Protein AF-A0A9X6QZL7-F1 (afdb_monomer_lite)

Sequence (100 aa):
MYSIPKQPVKCFLNADLNGNLQLDSKEPQVDESDFDHLYMFSVQGIFYPVNKPNVSAYFYDENHKEYLVINKEFFSDCIWKPLDEEFFKVKQAWDSITPR

Secondary structure (DSSP, 8-state):
-----SS-EEEEEEEETTSBEEEESS-----TT-TT--EEEEEEEEEEEEEETTEEEEEEETTTTEEEEEETTSB-----EE--HHHHHHHHHHHHHS--

Structure (mmCIF, N/CA/C/O backbone):
data_AF-A0A9X6QZL7-F1
#
_entry.id   AF-A0A9X6QZL7-F1
#
loop_
_atom_site.group_PDB
_atom_site.id
_atom_site.type_symbol
_atom_site.label_atom_id
_atom_site.label_alt_id
_atom_site.label_comp_id
_atom_site.label_asym_id
_atom_site.label_entity_id
_atom_site.label_seq_id
_atom_site.pdbx_PDB_ins_code
_atom_site.Cartn_x
_atom_site.Cartn_y
_atom_site.Cartn_z
_atom_site.occupancy
_atom_site.B_iso_or_equiv
_atom_site.auth_seq_id
_atom_site.auth_comp_id
_atom_site.auth_asym_id
_atom_site.auth_atom_id
_atom_site.pdbx_PDB_model_num
ATOM 1 N N . MET A 1 1 ? 15.628 4.226 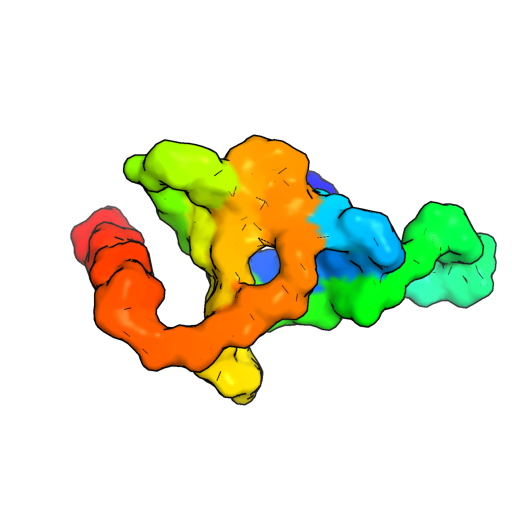2.347 1.00 60.72 1 MET A N 1
ATOM 2 C CA . MET A 1 1 ? 14.916 3.011 2.770 1.00 60.72 1 MET A CA 1
ATOM 3 C C . MET A 1 1 ? 14.243 3.213 4.121 1.00 60.72 1 MET A C 1
ATOM 5 O O . MET A 1 1 ? 14.909 3.563 5.093 1.00 60.72 1 MET A O 1
ATOM 9 N N . TYR A 1 2 ? 12.923 3.041 4.178 1.00 58.88 2 TYR A N 1
ATOM 10 C CA . TYR A 1 2 ? 12.171 2.985 5.434 1.00 58.88 2 TYR A CA 1
ATOM 11 C C . TYR A 1 2 ? 12.189 1.569 6.021 1.00 58.88 2 TYR A C 1
ATOM 13 O O . TYR A 1 2 ? 12.089 0.587 5.290 1.00 58.88 2 TYR A O 1
ATOM 21 N N . SER A 1 3 ? 12.228 1.457 7.350 1.00 77.31 3 SER A N 1
ATOM 22 C CA . SER A 1 3 ? 11.656 0.289 8.026 1.00 77.31 3 SER A CA 1
ATOM 23 C C . SER A 1 3 ? 10.133 0.308 7.855 1.00 77.31 3 SER A C 1
ATOM 25 O O . SER A 1 3 ? 9.556 1.391 7.748 1.00 77.31 3 SER A O 1
ATOM 27 N N . ILE A 1 4 ? 9.476 -0.862 7.819 1.00 82.06 4 ILE A N 1
ATOM 28 C CA . ILE A 1 4 ? 8.022 -0.947 7.583 1.00 82.06 4 ILE A CA 1
ATOM 29 C C . ILE A 1 4 ? 7.283 -0.016 8.568 1.00 82.06 4 ILE A C 1
ATOM 31 O O . ILE A 1 4 ? 7.347 -0.243 9.785 1.00 82.06 4 ILE A O 1
ATOM 35 N N . PRO A 1 5 ? 6.608 1.040 8.073 1.00 84.00 5 PRO A N 1
ATOM 36 C CA . PRO A 1 5 ? 5.968 2.033 8.924 1.00 84.00 5 PRO A CA 1
ATOM 37 C C . PRO A 1 5 ? 4.866 1.418 9.788 1.00 84.00 5 PRO A C 1
ATOM 39 O O . PRO A 1 5 ? 4.098 0.573 9.334 1.00 84.00 5 PRO A O 1
ATOM 42 N N . LYS A 1 6 ? 4.747 1.885 11.035 1.00 88.25 6 LYS A N 1
ATOM 43 C CA . LYS A 1 6 ? 3.643 1.510 11.942 1.00 88.25 6 LYS A CA 1
ATOM 44 C C . LYS A 1 6 ? 2.461 2.480 11.897 1.00 88.25 6 LYS A C 1
ATOM 46 O O . LYS A 1 6 ? 1.458 2.228 12.549 1.00 88.25 6 LYS A O 1
ATOM 51 N N . GLN A 1 7 ? 2.597 3.573 11.153 1.00 90.44 7 GLN A N 1
ATOM 52 C CA . GLN A 1 7 ? 1.585 4.607 10.955 1.00 90.44 7 GLN A CA 1
ATOM 53 C C . GLN A 1 7 ? 1.539 5.007 9.475 1.00 90.44 7 GLN A C 1
ATOM 55 O O . GLN A 1 7 ? 2.517 4.745 8.764 1.00 90.44 7 GLN A O 1
ATOM 60 N N . PRO A 1 8 ? 0.453 5.651 9.015 1.00 92.12 8 PRO A N 1
ATOM 61 C CA . PRO A 1 8 ? 0.357 6.141 7.656 1.00 92.12 8 PRO A CA 1
ATOM 62 C C . PRO A 1 8 ? 1.500 7.090 7.319 1.00 92.12 8 PRO A C 1
ATOM 64 O O . PRO A 1 8 ? 1.807 7.999 8.092 1.00 92.12 8 PRO A O 1
ATOM 67 N N . VAL A 1 9 ? 2.133 6.889 6.167 1.00 92.81 9 VAL A N 1
ATOM 68 C CA . VAL A 1 9 ? 3.216 7.761 5.704 1.00 92.81 9 VAL A CA 1
ATOM 69 C C . VAL A 1 9 ? 3.115 7.976 4.203 1.00 92.81 9 VAL A C 1
ATOM 71 O O . VAL A 1 9 ? 2.814 7.045 3.457 1.00 92.81 9 VAL A O 1
ATOM 74 N N . LYS A 1 10 ? 3.365 9.213 3.765 1.00 94.00 10 LYS A N 1
ATOM 75 C CA . LYS A 1 10 ? 3.552 9.523 2.348 1.00 94.00 10 LYS A CA 1
ATOM 76 C C . LYS A 1 10 ? 4.971 9.131 1.945 1.00 94.00 10 LYS A C 1
ATOM 78 O O . LYS A 1 10 ? 5.931 9.586 2.565 1.00 94.00 10 LYS A O 1
ATOM 83 N N . CYS A 1 11 ? 5.099 8.273 0.948 1.00 93.44 11 CYS A N 1
ATOM 84 C CA . CYS A 1 11 ? 6.371 7.691 0.530 1.00 93.44 11 CYS A CA 1
ATOM 85 C C . CYS A 1 11 ? 6.320 7.263 -0.942 1.00 93.44 11 CYS A C 1
ATOM 87 O O . CYS A 1 11 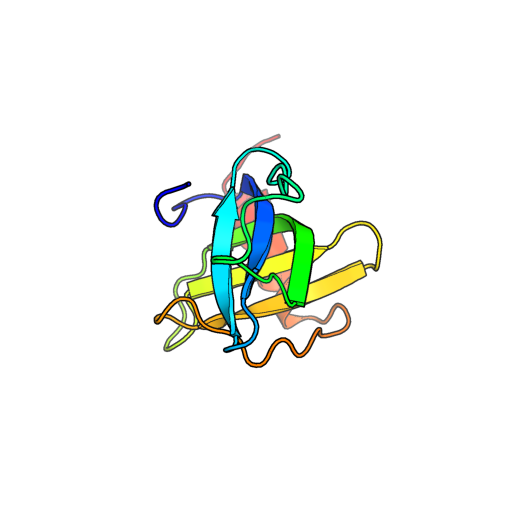? 5.286 7.376 -1.601 1.00 93.44 11 CYS A O 1
ATOM 89 N N . PHE A 1 12 ? 7.454 6.792 -1.447 1.00 92.88 12 PHE A N 1
ATOM 90 C CA . PHE A 1 12 ? 7.569 6.125 -2.735 1.00 92.88 12 PHE A CA 1
ATOM 91 C C . PHE A 1 12 ? 7.568 4.618 -2.511 1.00 92.88 12 PHE A C 1
ATOM 93 O O . PHE A 1 12 ? 8.334 4.123 -1.682 1.00 92.88 12 PHE A O 1
ATOM 100 N N . LEU A 1 13 ? 6.697 3.915 -3.229 1.00 92.69 13 LEU A N 1
ATOM 101 C CA . LEU A 1 13 ? 6.705 2.467 -3.339 1.00 92.69 13 LEU A CA 1
ATOM 102 C C . LEU A 1 13 ? 7.409 2.089 -4.635 1.00 92.69 13 LEU A C 1
ATOM 104 O O . LEU A 1 13 ? 6.946 2.426 -5.724 1.00 92.69 13 LEU A O 1
ATOM 108 N N . ASN A 1 14 ? 8.513 1.373 -4.489 1.00 90.50 14 ASN A N 1
ATOM 109 C CA . ASN A 1 14 ? 9.322 0.879 -5.586 1.00 90.50 14 ASN A CA 1
ATOM 110 C C . ASN A 1 14 ? 9.113 -0.627 -5.689 1.00 90.50 14 ASN A C 1
ATOM 112 O O . ASN A 1 14 ? 9.199 -1.316 -4.674 1.00 90.50 14 ASN A O 1
ATOM 116 N N . ALA A 1 15 ? 8.834 -1.127 -6.887 1.00 89.62 15 ALA A N 1
ATOM 117 C CA . ALA A 1 15 ? 8.763 -2.558 -7.154 1.00 89.62 15 ALA A CA 1
ATOM 118 C C . ALA A 1 15 ? 9.902 -2.952 -8.086 1.00 89.62 15 ALA A C 1
ATOM 120 O O . ALA A 1 15 ? 10.090 -2.309 -9.120 1.00 89.62 15 ALA A O 1
ATOM 121 N N . ASP A 1 16 ? 10.653 -3.993 -7.738 1.00 86.06 16 ASP A N 1
ATOM 122 C CA . ASP A 1 16 ? 11.611 -4.600 -8.662 1.00 86.06 16 ASP A CA 1
ATOM 123 C C . ASP A 1 16 ? 10.892 -5.468 -9.717 1.00 86.06 16 ASP A C 1
ATOM 125 O O . ASP A 1 16 ? 9.680 -5.697 -9.651 1.00 86.06 16 ASP A O 1
ATOM 129 N N . LEU A 1 17 ? 11.638 -5.970 -10.704 1.00 82.12 17 LEU A N 1
ATOM 130 C CA . LEU A 1 17 ? 11.101 -6.863 -11.744 1.00 82.12 17 LEU A CA 1
ATOM 131 C C . LEU A 1 17 ? 10.549 -8.198 -11.210 1.00 82.12 17 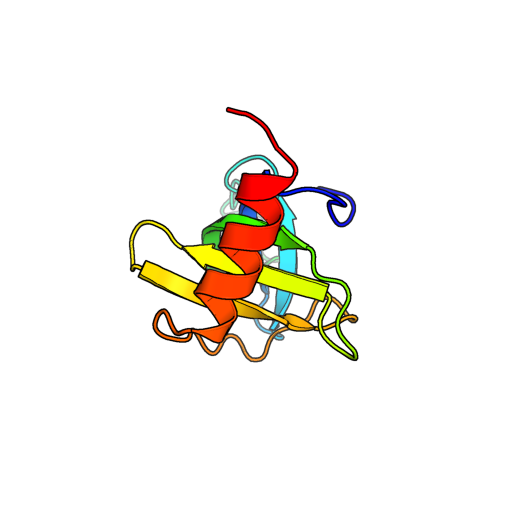LEU A C 1
ATOM 133 O O . LEU A 1 17 ? 9.850 -8.899 -11.939 1.00 82.12 17 LEU A O 1
ATOM 137 N N . ASN A 1 18 ? 10.862 -8.562 -9.966 1.00 83.00 18 ASN A N 1
ATOM 138 C CA . ASN A 1 18 ? 10.399 -9.792 -9.334 1.00 83.00 18 ASN A CA 1
ATOM 139 C C . ASN A 1 18 ? 9.158 -9.570 -8.457 1.00 83.00 18 ASN A C 1
ATOM 141 O O . ASN A 1 18 ? 8.620 -10.552 -7.958 1.00 83.00 18 ASN A O 1
ATOM 145 N N . GLY A 1 19 ? 8.695 -8.329 -8.268 1.00 81.25 19 GLY A N 1
ATOM 146 C CA . GLY A 1 19 ? 7.568 -7.986 -7.392 1.00 81.25 19 GLY A CA 1
ATOM 147 C C . GLY A 1 19 ? 7.947 -7.760 -5.923 1.00 81.25 19 GLY A C 1
ATOM 148 O O . GLY A 1 19 ? 7.058 -7.587 -5.082 1.00 81.25 19 GLY A O 1
ATOM 149 N N . ASN A 1 20 ? 9.244 -7.732 -5.592 1.00 89.00 20 ASN A N 1
ATOM 150 C CA . ASN A 1 20 ? 9.691 -7.296 -4.271 1.00 89.00 20 ASN A CA 1
ATOM 151 C C . ASN A 1 20 ? 9.513 -5.790 -4.152 1.00 89.00 20 ASN A C 1
ATOM 153 O O . ASN A 1 20 ? 9.815 -5.031 -5.077 1.00 89.00 20 ASN A O 1
ATOM 157 N N . LEU A 1 21 ? 9.044 -5.361 -2.986 1.00 90.44 21 LEU A N 1
ATOM 158 C CA . LEU A 1 21 ? 8.731 -3.968 -2.743 1.00 90.44 21 LEU A CA 1
ATOM 159 C C . LEU A 1 21 ? 9.788 -3.304 -1.865 1.00 90.44 21 LEU A C 1
ATOM 161 O O . LEU A 1 21 ? 10.399 -3.916 -0.992 1.00 90.44 21 LEU A O 1
ATOM 165 N N . GLN A 1 22 ? 9.949 -2.002 -2.048 1.00 90.69 22 GLN A N 1
ATOM 166 C CA . GLN A 1 22 ? 10.747 -1.144 -1.188 1.00 90.69 22 GLN A CA 1
ATOM 167 C C . GLN A 1 22 ? 10.022 0.181 -0.961 1.00 90.69 22 GLN A C 1
ATOM 169 O O . GLN A 1 22 ? 9.368 0.710 -1.856 1.00 90.69 22 GLN A O 1
ATOM 174 N N . LEU A 1 23 ? 10.151 0.723 0.252 1.00 91.12 23 LEU A N 1
ATOM 175 C CA . LEU A 1 23 ? 9.661 2.057 0.581 1.00 91.12 23 LEU A CA 1
ATOM 176 C C . LEU A 1 23 ? 10.807 3.042 0.736 1.00 91.12 23 LEU A C 1
ATOM 178 O O . LEU A 1 23 ? 11.731 2.822 1.530 1.00 91.12 23 LEU A O 1
ATOM 182 N N . ASP A 1 24 ? 10.663 4.190 0.088 1.00 89.31 24 ASP A N 1
ATOM 183 C CA . ASP A 1 24 ? 11.602 5.297 0.190 1.00 89.31 24 ASP A CA 1
ATOM 184 C C . ASP A 1 24 ? 10.920 6.628 0.508 1.00 89.31 24 ASP A C 1
ATOM 186 O O . ASP A 1 24 ? 9.756 6.875 0.198 1.00 89.31 24 ASP A O 1
ATOM 190 N N . SER A 1 25 ? 11.656 7.501 1.196 1.00 86.25 25 SER A N 1
ATOM 191 C CA . SER A 1 25 ? 11.203 8.844 1.591 1.00 86.25 25 SER A CA 1
ATOM 192 C C . SER A 1 25 ? 11.288 9.864 0.467 1.00 86.25 25 SER A C 1
ATOM 194 O O . SER A 1 25 ? 10.746 10.962 0.579 1.00 86.25 25 SER A O 1
ATOM 196 N N . LYS A 1 26 ? 11.993 9.511 -0.602 1.00 84.06 26 LYS A N 1
ATOM 197 C CA . LYS A 1 26 ? 12.233 10.325 -1.783 1.00 84.06 26 LYS A CA 1
ATOM 198 C C . LYS A 1 26 ? 12.180 9.412 -2.993 1.00 84.06 26 LYS A C 1
ATOM 200 O O . LYS A 1 26 ? 12.417 8.212 -2.861 1.00 84.06 26 LYS A O 1
ATOM 205 N N . GLU A 1 27 ? 11.885 10.002 -4.139 1.00 80.31 27 GLU A N 1
ATOM 206 C CA . GLU A 1 27 ? 11.952 9.300 -5.410 1.00 80.31 27 GLU A CA 1
ATOM 207 C C . GLU A 1 27 ? 13.368 8.736 -5.580 1.00 80.31 27 GLU A C 1
ATOM 209 O O . GLU A 1 27 ? 14.338 9.493 -5.406 1.00 80.31 27 GLU A O 1
ATOM 214 N N . PRO A 1 28 ? 13.518 7.424 -5.829 1.00 72.25 28 PRO A N 1
ATOM 215 C CA . PRO A 1 28 ? 14.829 6.853 -6.074 1.00 72.25 28 PRO A CA 1
ATOM 216 C C . PRO A 1 28 ? 15.437 7.534 -7.301 1.00 72.25 28 PRO A C 1
ATOM 218 O O . PRO A 1 28 ? 14.819 7.625 -8.358 1.00 72.25 28 PRO A O 1
ATOM 221 N N . GLN A 1 29 ? 16.658 8.041 -7.145 1.00 65.56 29 GLN A N 1
ATOM 222 C CA . GLN A 1 29 ? 17.452 8.481 -8.283 1.00 65.56 29 GLN A CA 1
ATOM 223 C C . GLN A 1 29 ? 17.969 7.207 -8.953 1.00 65.56 29 GLN A C 1
ATOM 225 O O . GLN A 1 29 ? 18.879 6.571 -8.427 1.00 65.56 29 GLN A O 1
ATOM 230 N N . VAL A 1 30 ? 17.346 6.795 -10.055 1.00 61.16 30 VAL A N 1
ATOM 231 C CA . VAL A 1 30 ? 17.936 5.794 -10.951 1.00 61.16 30 VAL A CA 1
ATOM 232 C C . VAL A 1 30 ? 19.104 6.477 -11.651 1.00 61.16 30 VAL A C 1
ATOM 234 O O . VAL A 1 30 ? 18.909 7.262 -12.576 1.00 61.16 30 VAL A O 1
ATOM 237 N N . ASP A 1 31 ? 20.311 6.261 -11.138 1.00 53.88 31 ASP A N 1
ATOM 238 C CA . ASP A 1 31 ? 21.528 6.622 -11.856 1.00 53.88 31 ASP A CA 1
ATOM 239 C C . ASP A 1 31 ? 21.617 5.701 -13.085 1.00 53.88 31 ASP A C 1
ATOM 241 O O . ASP A 1 31 ? 21.475 4.486 -12.956 1.00 53.88 31 ASP A O 1
ATOM 245 N N . GLU A 1 32 ? 21.815 6.256 -14.285 1.00 52.91 32 GLU A N 1
ATOM 246 C CA . GLU A 1 32 ? 21.879 5.492 -15.548 1.00 52.91 32 GLU A CA 1
ATOM 247 C C . GLU A 1 32 ? 22.995 4.426 -15.544 1.00 52.91 32 GLU A C 1
ATOM 249 O O . GLU A 1 32 ? 23.035 3.552 -16.411 1.00 52.91 32 GLU A O 1
ATOM 254 N N . SER A 1 33 ? 23.905 4.498 -14.568 1.00 55.19 33 SER A N 1
ATOM 255 C CA . SER A 1 33 ? 24.996 3.554 -14.336 1.00 55.19 33 SER A CA 1
ATOM 256 C C . SER A 1 33 ? 24.661 2.393 -13.384 1.00 55.19 33 SER A C 1
ATOM 258 O O . SER A 1 33 ? 25.426 1.427 -13.335 1.00 55.19 33 SER A O 1
ATOM 260 N N . ASP A 1 34 ? 23.530 2.441 -12.671 1.00 55.75 34 ASP A N 1
ATOM 261 C CA . ASP A 1 34 ? 23.142 1.460 -11.650 1.00 55.75 34 ASP A CA 1
ATOM 262 C C . ASP A 1 34 ? 22.182 0.406 -12.235 1.00 55.75 34 ASP A C 1
ATOM 264 O O . ASP A 1 34 ? 20.973 0.386 -11.999 1.00 55.75 34 ASP A O 1
ATOM 268 N N . PHE A 1 35 ? 22.734 -0.472 -13.078 1.00 53.09 35 PHE A N 1
ATOM 269 C CA . PHE A 1 35 ? 21.996 -1.560 -13.739 1.00 53.09 35 PHE A CA 1
ATOM 270 C C . PHE A 1 35 ? 21.523 -2.667 -12.775 1.00 53.09 35 PHE A C 1
ATOM 272 O O . PHE A 1 35 ? 20.772 -3.551 -13.194 1.00 53.09 35 PHE A O 1
ATOM 279 N N . ASP A 1 36 ? 21.940 -2.635 -11.506 1.00 55.25 36 ASP A N 1
ATOM 280 C CA . ASP A 1 36 ? 21.651 -3.686 -10.522 1.00 55.25 36 ASP A CA 1
ATOM 281 C C . ASP A 1 36 ? 20.223 -3.598 -9.945 1.00 55.25 36 ASP A C 1
ATOM 283 O O . ASP A 1 36 ? 19.699 -4.585 -9.418 1.00 55.25 36 ASP A O 1
ATOM 287 N N . HIS A 1 37 ? 19.544 -2.453 -10.088 1.00 59.53 37 HIS A N 1
ATOM 288 C CA . HIS A 1 37 ? 18.193 -2.230 -9.564 1.00 59.53 37 HIS A CA 1
ATOM 289 C C . HIS A 1 37 ? 17.228 -1.727 -10.645 1.00 59.53 37 HIS A C 1
ATOM 291 O O . HIS A 1 37 ? 16.805 -0.573 -10.666 1.00 59.53 37 HIS A O 1
ATOM 297 N N . LEU A 1 38 ? 16.839 -2.631 -11.547 1.00 66.31 38 LEU A N 1
ATOM 298 C CA . LEU A 1 38 ? 15.739 -2.388 -12.480 1.00 66.31 38 LEU A CA 1
ATOM 299 C C . LEU A 1 38 ? 14.403 -2.399 -11.723 1.00 66.31 38 LEU A C 1
ATOM 301 O O . LEU A 1 38 ? 13.909 -3.451 -11.308 1.00 66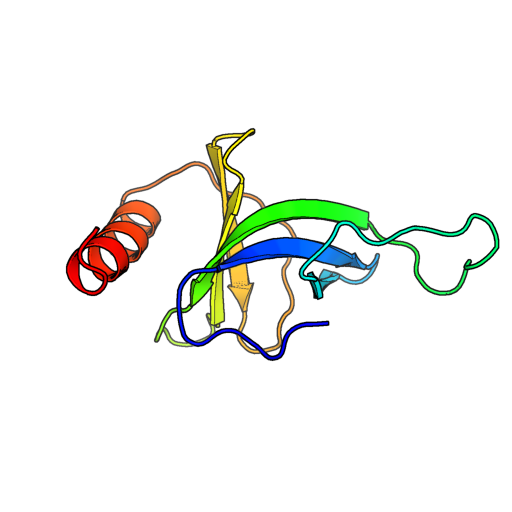.31 38 LEU A O 1
ATOM 305 N N . TYR A 1 39 ? 13.810 -1.218 -11.561 1.00 72.12 39 TYR A N 1
ATOM 306 C CA . TYR A 1 39 ? 12.456 -1.077 -11.038 1.00 72.12 39 TYR A CA 1
ATOM 307 C C . TYR A 1 39 ? 11.426 -1.306 -12.146 1.00 72.12 39 TYR A C 1
ATOM 309 O O . TYR A 1 39 ? 11.522 -0.737 -13.232 1.00 72.12 39 TYR A O 1
ATOM 317 N N . MET A 1 40 ? 10.403 -2.104 -11.849 1.00 80.69 40 MET A N 1
ATOM 318 C CA . MET A 1 40 ? 9.199 -2.194 -12.669 1.00 80.69 40 MET A CA 1
ATOM 319 C C . MET A 1 40 ? 8.375 -0.905 -12.566 1.00 80.69 40 MET A C 1
ATOM 321 O O . MET A 1 40 ? 7.826 -0.442 -13.562 1.00 80.69 40 MET A O 1
ATOM 325 N N . PHE A 1 41 ? 8.302 -0.315 -11.368 1.00 85.31 41 PHE A N 1
ATOM 326 C CA . PHE A 1 41 ? 7.731 1.014 -11.157 1.00 85.31 41 PHE A CA 1
ATOM 327 C C . PHE A 1 41 ? 8.267 1.676 -9.884 1.00 85.31 41 PHE A C 1
ATOM 329 O O . PHE A 1 41 ? 8.714 1.007 -8.950 1.00 85.31 41 PHE A O 1
ATOM 336 N N . SER A 1 42 ? 8.128 3.002 -9.834 1.00 89.62 42 SER A N 1
ATOM 337 C CA . SER A 1 42 ? 8.216 3.818 -8.624 1.00 89.62 42 SER A CA 1
ATOM 338 C C . SER A 1 42 ? 6.988 4.721 -8.565 1.00 89.62 42 SER A C 1
ATOM 340 O O . SER A 1 42 ? 6.737 5.486 -9.496 1.00 89.62 42 SER A O 1
ATOM 342 N N . VAL A 1 43 ? 6.184 4.602 -7.507 1.00 92.06 43 VAL A N 1
ATOM 343 C CA . VAL A 1 43 ? 4.925 5.347 -7.358 1.00 92.06 43 VAL A CA 1
ATOM 344 C C . VAL A 1 43 ? 4.912 6.079 -6.027 1.00 92.06 43 VAL A C 1
ATOM 346 O O . VAL A 1 43 ? 5.120 5.479 -4.973 1.00 92.06 43 VAL A O 1
ATOM 349 N N . GLN A 1 44 ? 4.632 7.381 -6.056 1.00 95.44 44 GLN A N 1
ATOM 350 C CA . GLN A 1 44 ? 4.362 8.139 -4.839 1.00 95.44 44 GLN A CA 1
ATOM 351 C C . GLN A 1 44 ? 2.940 7.863 -4.348 1.00 95.44 44 GLN A C 1
ATOM 353 O O . GLN A 1 44 ? 1.982 7.942 -5.110 1.00 95.44 44 GLN A O 1
ATOM 358 N N . GLY A 1 45 ? 2.790 7.625 -3.051 1.00 95.12 45 GLY A N 1
ATOM 359 C CA . GLY A 1 45 ? 1.492 7.347 -2.457 1.00 95.12 45 GLY A CA 1
ATOM 360 C C . GLY A 1 45 ? 1.522 7.369 -0.939 1.00 95.12 45 GLY A C 1
ATOM 361 O O . GLY A 1 45 ? 2.468 7.863 -0.320 1.00 95.12 45 GLY A O 1
ATOM 362 N N . ILE A 1 46 ? 0.460 6.847 -0.333 1.00 95.44 46 ILE A N 1
ATOM 363 C CA . ILE A 1 46 ? 0.311 6.746 1.117 1.00 95.44 46 ILE A CA 1
ATOM 364 C C . ILE A 1 46 ? 0.307 5.274 1.515 1.00 95.44 46 ILE A C 1
ATOM 366 O O . ILE A 1 46 ? -0.561 4.505 1.106 1.00 95.44 46 ILE A O 1
ATOM 370 N N . PHE A 1 47 ? 1.261 4.886 2.354 1.00 95.06 47 PHE A N 1
ATOM 371 C CA . PHE A 1 47 ? 1.334 3.553 2.934 1.00 95.06 47 PHE A CA 1
ATOM 372 C C . PHE A 1 47 ? 0.476 3.487 4.198 1.00 95.06 47 PHE A C 1
ATOM 374 O O . PHE A 1 47 ? 0.806 4.139 5.182 1.00 95.06 47 PHE A O 1
ATOM 381 N N . TYR A 1 48 ? -0.592 2.691 4.193 1.00 95.44 48 TYR A N 1
ATOM 382 C CA . TYR A 1 48 ? -1.470 2.440 5.338 1.00 95.44 48 TYR A CA 1
ATOM 383 C C . TYR A 1 48 ? -1.186 1.057 5.941 1.00 95.44 48 TYR A C 1
ATOM 385 O O . TYR A 1 48 ? -1.666 0.053 5.403 1.00 95.44 48 TYR A O 1
ATOM 393 N N . PRO A 1 49 ? -0.448 0.960 7.062 1.00 94.19 49 PRO A N 1
ATOM 394 C CA . PRO A 1 49 ? -0.213 -0.325 7.710 1.00 94.19 49 PRO A CA 1
ATOM 395 C C . PRO A 1 49 ? -1.522 -0.916 8.240 1.00 94.19 49 PRO A C 1
ATOM 397 O O . PRO A 1 49 ? -2.386 -0.194 8.742 1.00 94.19 49 PRO A O 1
ATOM 400 N N . VAL A 1 50 ? -1.678 -2.237 8.150 1.00 93.25 50 VAL A N 1
ATOM 401 C CA . VAL A 1 50 ? -2.875 -2.941 8.634 1.00 93.25 50 VAL A CA 1
ATOM 402 C C . VAL A 1 50 ? -2.504 -4.130 9.509 1.00 93.25 50 VAL A C 1
ATOM 404 O O . VAL A 1 50 ? -1.484 -4.782 9.314 1.00 93.25 50 VAL A O 1
ATOM 407 N N . ASN A 1 51 ? -3.376 -4.456 10.462 1.00 86.94 51 ASN A N 1
ATOM 408 C CA . ASN A 1 51 ? -3.267 -5.676 11.256 1.00 86.94 51 ASN A CA 1
ATOM 409 C C . ASN A 1 51 ? -4.238 -6.740 10.721 1.00 86.94 51 ASN A C 1
ATOM 411 O O . ASN A 1 51 ? -5.250 -7.044 11.351 1.00 86.94 51 ASN A O 1
ATOM 415 N N . LYS A 1 52 ? -3.966 -7.255 9.516 1.00 88.25 52 LYS A N 1
ATOM 416 C CA . LYS A 1 52 ? -4.750 -8.326 8.880 1.00 88.25 52 LYS A CA 1
ATOM 417 C C . LYS A 1 52 ? -3.881 -9.587 8.696 1.00 88.25 52 LYS A C 1
ATOM 419 O O . LYS A 1 52 ? -2.655 -9.490 8.573 1.00 88.25 52 LYS A O 1
ATOM 424 N N . PRO A 1 53 ? -4.470 -10.797 8.677 1.00 91.00 53 PRO A N 1
ATOM 425 C CA . PRO A 1 53 ? -3.750 -11.998 8.260 1.00 91.00 53 PRO A CA 1
ATOM 426 C C . PRO A 1 53 ? -3.171 -11.810 6.850 1.00 91.00 53 PRO A C 1
ATOM 428 O O . PRO A 1 53 ? -3.861 -11.307 5.972 1.00 91.00 53 PRO A O 1
ATOM 431 N N . ASN A 1 54 ? -1.907 -12.191 6.646 1.00 90.12 54 ASN A N 1
ATOM 432 C CA . ASN A 1 54 ? -1.178 -12.162 5.363 1.00 90.12 54 ASN A CA 1
ATOM 433 C C . ASN A 1 54 ? -1.014 -10.804 4.652 1.00 90.12 54 ASN A C 1
ATOM 435 O O . ASN A 1 54 ? -0.266 -10.731 3.682 1.00 90.12 54 ASN A O 1
ATOM 439 N N . VAL A 1 55 ? -1.610 -9.725 5.158 1.00 93.25 55 VAL A N 1
ATOM 440 C CA . VAL A 1 55 ? -1.476 -8.370 4.609 1.00 93.25 55 VAL A CA 1
ATOM 441 C C . VAL A 1 55 ? -0.669 -7.503 5.572 1.00 93.25 55 VAL A C 1
ATOM 443 O O . VAL A 1 55 ? -0.961 -7.469 6.767 1.00 93.25 55 VAL A O 1
ATOM 446 N N . SER A 1 56 ? 0.342 -6.810 5.052 1.00 93.12 56 SER A N 1
ATOM 447 C CA . SER A 1 56 ? 1.128 -5.820 5.793 1.00 93.12 56 SER A CA 1
ATOM 448 C C . SER A 1 56 ? 0.504 -4.430 5.705 1.00 93.12 56 SER A C 1
ATOM 450 O O . SER A 1 56 ? 0.413 -3.732 6.716 1.00 93.12 56 SER A O 1
ATOM 452 N N . ALA A 1 57 ? 0.055 -4.030 4.515 1.00 95.19 57 ALA A N 1
ATOM 453 C CA . ALA A 1 57 ? -0.456 -2.688 4.279 1.00 95.19 57 ALA A CA 1
ATOM 454 C C . ALA A 1 57 ? -1.324 -2.592 3.028 1.00 95.19 57 ALA A C 1
ATOM 456 O O . ALA A 1 57 ? -1.264 -3.449 2.145 1.00 95.19 57 ALA A O 1
ATOM 457 N N . TYR A 1 58 ? -2.087 -1.504 2.947 1.00 96.06 58 TYR A N 1
ATOM 458 C CA . TYR A 1 58 ? -2.616 -0.982 1.691 1.00 96.06 58 TYR A CA 1
ATOM 459 C C . TYR A 1 58 ? -1.791 0.237 1.289 1.00 96.06 58 TYR A C 1
ATOM 461 O O . TYR A 1 58 ? -1.547 1.113 2.115 1.00 96.06 58 TYR A O 1
ATOM 469 N N . PHE A 1 59 ? -1.365 0.307 0.036 1.00 96.25 59 PHE A N 1
ATOM 470 C CA . PHE A 1 59 ? -0.660 1.461 -0.507 1.00 96.25 59 PHE A CA 1
ATOM 471 C C . PHE A 1 59 ? -1.565 2.199 -1.483 1.00 96.25 59 PHE A C 1
ATOM 473 O O . PHE A 1 59 ? -2.057 1.596 -2.426 1.00 96.25 59 PHE A O 1
ATOM 480 N N . TYR A 1 60 ? -1.814 3.479 -1.239 1.00 97.06 60 TYR A N 1
ATOM 481 C CA . TYR A 1 60 ? -2.756 4.288 -2.006 1.00 97.06 60 TYR A CA 1
ATOM 482 C C . TYR A 1 60 ? -2.028 5.253 -2.939 1.00 97.06 60 TYR A C 1
ATOM 484 O O . TYR A 1 60 ? -1.271 6.096 -2.458 1.00 97.06 60 TYR A O 1
ATOM 492 N N . ASP A 1 61 ? -2.305 5.169 -4.238 1.00 95.88 61 ASP A N 1
ATOM 493 C CA . ASP A 1 61 ? -1.885 6.162 -5.226 1.00 95.88 61 ASP A CA 1
ATOM 494 C C . ASP A 1 61 ? -2.976 7.235 -5.375 1.00 95.88 61 ASP A C 1
ATOM 496 O O . ASP A 1 61 ? -4.076 6.988 -5.881 1.00 95.88 61 ASP A O 1
ATOM 500 N N . GLU A 1 62 ? -2.659 8.453 -4.929 1.00 93.31 62 GLU A N 1
ATOM 501 C CA . GLU A 1 62 ? -3.573 9.597 -4.975 1.00 93.31 62 GLU A CA 1
ATOM 502 C C . GLU A 1 62 ? -3.872 10.074 -6.407 1.00 93.31 62 GLU A C 1
ATOM 504 O O . GLU A 1 62 ? -4.949 10.623 -6.650 1.00 93.31 62 GLU A O 1
ATOM 509 N N . ASN A 1 63 ? -2.942 9.874 -7.348 1.00 92.81 63 ASN A N 1
ATOM 510 C CA . ASN A 1 63 ? -3.050 10.374 -8.719 1.00 92.81 63 ASN A CA 1
ATOM 511 C C . ASN A 1 63 ? -4.026 9.528 -9.536 1.00 92.81 63 ASN A C 1
ATOM 513 O O . ASN A 1 63 ? -4.917 10.068 -10.194 1.00 92.81 63 ASN A O 1
ATOM 517 N N . HIS A 1 64 ? -3.878 8.205 -9.457 1.00 94.75 64 HIS A N 1
ATOM 518 C CA . HIS A 1 64 ? -4.709 7.262 -10.207 1.00 94.75 64 HIS A CA 1
ATOM 519 C C . HIS A 1 64 ? -5.976 6.849 -9.447 1.00 94.75 64 HIS A C 1
ATOM 521 O O . HIS A 1 64 ? -6.921 6.350 -10.052 1.00 94.75 64 HIS A O 1
ATOM 527 N N . LYS A 1 65 ? -6.053 7.146 -8.140 1.00 95.31 65 LYS A N 1
ATOM 528 C CA . LYS A 1 65 ? -7.154 6.746 -7.247 1.00 95.31 65 LYS A CA 1
ATOM 529 C C . LYS A 1 65 ? -7.304 5.226 -7.188 1.00 95.31 65 LYS A C 1
ATOM 531 O O . LYS A 1 65 ? -8.401 4.684 -7.305 1.00 95.31 65 LYS A O 1
ATOM 536 N N . GLU A 1 66 ? -6.184 4.554 -6.973 1.00 96.75 66 GLU A N 1
ATOM 537 C CA . GLU A 1 66 ? -6.077 3.098 -6.908 1.00 96.75 66 GLU A CA 1
ATOM 538 C C . GLU A 1 66 ? -5.280 2.709 -5.668 1.00 96.75 66 GLU A C 1
ATOM 540 O O . GLU A 1 66 ? -4.543 3.526 -5.107 1.00 96.75 66 GLU A O 1
ATOM 545 N N . TYR A 1 67 ? -5.411 1.464 -5.221 1.00 96.88 67 TYR A N 1
ATOM 546 C CA . TYR A 1 67 ? -4.602 0.965 -4.119 1.0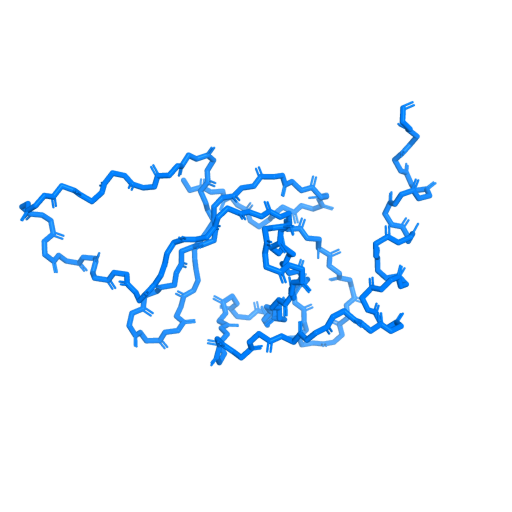0 96.88 67 TYR A CA 1
ATOM 547 C C . TYR A 1 67 ? -4.029 -0.424 -4.393 1.00 96.88 67 TYR A C 1
ATOM 549 O O . TYR A 1 67 ? -4.645 -1.259 -5.054 1.00 96.88 67 TYR A O 1
ATOM 557 N N . LEU A 1 68 ? -2.845 -0.672 -3.844 1.00 95.50 68 LEU A N 1
ATOM 558 C CA . LEU A 1 68 ? -2.152 -1.949 -3.890 1.00 95.50 68 LEU A CA 1
ATOM 559 C C . LEU A 1 68 ? -2.206 -2.627 -2.521 1.00 95.50 68 LEU A C 1
ATOM 561 O O . LEU A 1 68 ? -2.046 -1.983 -1.482 1.00 95.50 68 LEU A O 1
ATOM 565 N N . VAL A 1 69 ? -2.408 -3.943 -2.509 1.00 94.75 69 VAL A N 1
ATOM 566 C CA . VAL A 1 69 ? -2.334 -4.748 -1.286 1.00 94.75 69 VAL A CA 1
ATOM 567 C C . VAL A 1 69 ? -0.926 -5.314 -1.157 1.00 94.75 69 VAL A C 1
ATOM 569 O O . VAL A 1 69 ? -0.483 -6.088 -2.000 1.00 94.75 69 VAL A O 1
ATOM 572 N N . ILE A 1 70 ? -0.237 -4.950 -0.078 1.00 93.88 70 ILE A N 1
ATOM 573 C CA . ILE A 1 70 ? 1.121 -5.408 0.216 1.00 93.88 70 ILE A CA 1
ATOM 574 C C . ILE A 1 70 ? 1.036 -6.564 1.204 1.00 93.88 70 ILE A C 1
ATOM 576 O O . ILE A 1 70 ? 0.455 -6.426 2.288 1.00 93.88 70 ILE A O 1
ATOM 580 N N . ASN A 1 71 ? 1.611 -7.710 0.848 1.00 92.62 71 ASN A N 1
ATOM 581 C CA . ASN A 1 71 ? 1.601 -8.881 1.716 1.00 92.62 71 ASN A CA 1
ATOM 582 C C . ASN A 1 71 ? 2.631 -8.756 2.864 1.00 92.62 71 ASN A C 1
ATOM 584 O O . ASN A 1 71 ? 3.422 -7.815 2.927 1.00 92.62 71 ASN A O 1
ATOM 588 N N . LYS A 1 72 ? 2.616 -9.698 3.815 1.00 89.12 72 LYS A N 1
ATOM 589 C CA . LYS A 1 72 ? 3.547 -9.690 4.966 1.00 89.12 72 LYS A CA 1
ATOM 590 C C . LYS A 1 72 ? 5.017 -9.914 4.614 1.00 89.12 72 LYS A C 1
ATOM 592 O O . LYS A 1 72 ? 5.872 -9.529 5.405 1.00 89.12 72 LYS A O 1
ATOM 597 N N . GLU A 1 73 ? 5.295 -10.509 3.464 1.00 88.44 73 GLU A N 1
ATOM 598 C CA . GLU A 1 73 ? 6.652 -10.714 2.948 1.00 88.44 73 GLU A CA 1
ATOM 599 C C 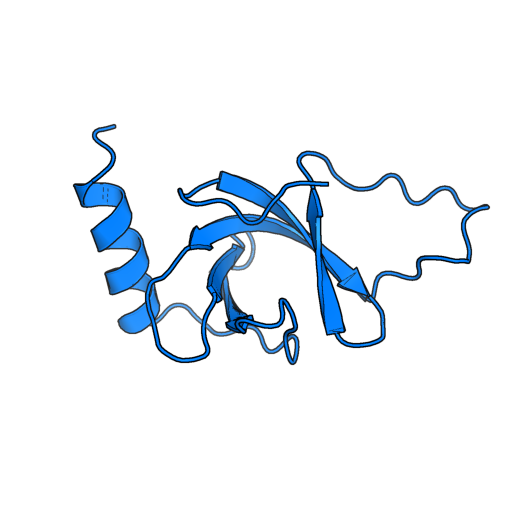. GLU A 1 73 ? 7.165 -9.479 2.199 1.00 88.44 73 GLU A C 1
ATOM 601 O O . GLU A 1 73 ? 8.274 -9.488 1.681 1.00 88.44 73 GLU A O 1
ATOM 606 N N . PHE A 1 74 ? 6.377 -8.398 2.192 1.00 87.62 74 PHE A N 1
ATOM 607 C CA . PHE A 1 74 ? 6.691 -7.162 1.490 1.00 87.62 74 PHE A CA 1
ATOM 608 C C . PHE A 1 74 ? 6.867 -7.375 -0.019 1.00 87.62 74 PHE A C 1
ATOM 610 O O . PHE A 1 74 ? 7.723 -6.798 -0.683 1.00 87.62 74 PHE A O 1
ATOM 617 N N . PHE A 1 75 ? 5.987 -8.218 -0.540 1.00 86.56 75 PHE A N 1
ATOM 618 C CA . PHE A 1 75 ? 5.844 -8.569 -1.936 1.00 86.56 75 PHE A CA 1
ATOM 619 C C . PHE A 1 75 ? 4.433 -8.196 -2.400 1.00 86.56 75 PHE A C 1
ATOM 621 O O . PHE A 1 75 ? 3.473 -8.176 -1.613 1.00 86.56 75 PHE A O 1
ATOM 628 N N . SER A 1 76 ? 4.291 -7.910 -3.688 1.00 82.00 76 SER A N 1
ATOM 629 C CA . SER A 1 76 ? 2.986 -7.792 -4.323 1.00 82.00 76 SER A CA 1
ATOM 630 C C . SER A 1 76 ? 3.022 -8.368 -5.731 1.00 82.00 76 SER A C 1
ATOM 632 O O . SER A 1 76 ? 3.980 -8.205 -6.477 1.00 82.00 76 SER A O 1
ATOM 634 N N . ASP A 1 77 ? 1.905 -8.975 -6.108 1.00 83.38 77 ASP A N 1
ATOM 635 C CA . ASP A 1 77 ? 1.532 -9.299 -7.483 1.00 83.38 77 ASP A CA 1
ATOM 636 C C . ASP A 1 77 ? 1.367 -8.054 -8.374 1.00 83.38 77 ASP A C 1
ATOM 638 O O . ASP A 1 77 ? 1.150 -8.181 -9.577 1.00 83.38 77 ASP A O 1
ATOM 642 N N . CYS A 1 78 ? 1.497 -6.851 -7.802 1.00 84.44 78 CYS A N 1
ATOM 643 C CA . CYS A 1 78 ? 1.452 -5.568 -8.498 1.00 84.44 78 CYS A CA 1
ATOM 644 C C . CYS A 1 78 ? 0.111 -5.325 -9.212 1.00 84.44 78 CYS A C 1
ATOM 646 O O . CYS A 1 78 ? 0.027 -4.559 -10.172 1.00 84.44 78 CYS A O 1
ATOM 648 N N . ILE A 1 79 ? -0.954 -5.961 -8.709 1.00 90.31 79 ILE A N 1
ATOM 649 C CA . ILE A 1 79 ? -2.327 -5.797 -9.185 1.00 90.31 79 ILE A CA 1
ATOM 650 C C . ILE A 1 79 ? -2.991 -4.661 -8.408 1.00 90.31 79 ILE A C 1
ATOM 652 O O . ILE A 1 79 ? -3.466 -4.838 -7.282 1.00 90.31 79 ILE A O 1
ATOM 656 N N . TRP A 1 80 ? -3.045 -3.491 -9.035 1.00 93.81 80 TRP A N 1
ATOM 657 C CA . TRP A 1 80 ? -3.745 -2.331 -8.501 1.00 93.81 80 TRP A CA 1
ATOM 658 C C . TRP A 1 80 ? -5.259 -2.536 -8.526 1.00 93.81 80 TRP A C 1
ATOM 660 O O . TRP A 1 80 ? -5.828 -3.098 -9.466 1.00 93.81 80 TRP A O 1
ATOM 670 N N . LYS A 1 81 ? -5.914 -2.106 -7.450 1.00 96.06 81 LYS A N 1
ATOM 671 C CA . LYS A 1 81 ? -7.355 -2.243 -7.252 1.00 96.06 81 LYS A CA 1
ATOM 672 C C . LYS A 1 81 ? -8.027 -0.872 -7.250 1.00 96.06 81 LYS A C 1
ATOM 674 O O . LYS A 1 81 ? -7.481 0.071 -6.668 1.00 96.06 81 LYS A O 1
ATOM 679 N N . PRO A 1 82 ? -9.237 -0.751 -7.826 1.00 96.94 82 PRO A N 1
ATOM 680 C CA . PRO A 1 82 ? -10.048 0.447 -7.653 1.00 96.94 82 PRO A CA 1
ATOM 681 C C . PRO A 1 82 ? -10.440 0.613 -6.181 1.00 96.94 82 PRO A C 1
ATOM 683 O O . PRO A 1 82 ? -10.528 -0.368 -5.444 1.00 96.94 82 PRO A O 1
ATOM 686 N N . LEU A 1 83 ? -10.718 1.847 -5.755 1.00 96.94 83 LEU A N 1
ATOM 687 C CA . LEU A 1 83 ? -11.160 2.104 -4.382 1.00 96.94 83 LEU A CA 1
ATOM 688 C C . LEU A 1 83 ? -12.483 1.394 -4.081 1.00 96.94 83 LEU A C 1
ATOM 690 O O . LEU A 1 83 ? -13.473 1.566 -4.794 1.00 96.94 83 LEU A O 1
ATOM 694 N N . ASP A 1 84 ? -12.502 0.647 -2.984 1.00 96.56 84 ASP A N 1
ATOM 695 C CA . ASP A 1 84 ? -13.647 -0.129 -2.522 1.00 96.56 84 ASP A CA 1
ATOM 696 C C . ASP A 1 84 ? -13.933 0.120 -1.030 1.00 96.56 84 ASP A C 1
ATOM 698 O O . ASP A 1 84 ? -13.231 0.859 -0.331 1.00 96.56 84 ASP A O 1
ATOM 702 N N . GLU A 1 85 ? -14.999 -0.499 -0.520 1.00 96.00 85 GLU A N 1
ATOM 703 C CA . GLU A 1 85 ? -15.382 -0.377 0.889 1.00 96.00 85 GLU A CA 1
ATOM 704 C C . GLU A 1 85 ? -14.306 -0.883 1.861 1.00 96.00 85 GLU A C 1
ATOM 706 O O . GLU A 1 85 ? -14.220 -0.386 2.987 1.00 96.00 85 GLU A O 1
ATOM 711 N N . GLU A 1 86 ? -13.493 -1.871 1.471 1.00 93.56 86 GLU A N 1
ATOM 712 C CA . GLU A 1 86 ? -12.417 -2.375 2.327 1.00 93.56 86 GLU A CA 1
ATOM 713 C C . GLU A 1 86 ? -11.318 -1.330 2.496 1.00 93.56 86 GLU A C 1
ATOM 715 O O . GLU A 1 86 ? -10.864 -1.090 3.621 1.00 93.56 86 GLU A O 1
ATOM 720 N N . PHE A 1 87 ? -10.927 -0.678 1.402 1.00 95.62 87 PHE A N 1
ATOM 721 C CA . PHE A 1 87 ? -9.982 0.425 1.427 1.00 95.62 87 PHE A CA 1
ATOM 722 C C . PHE A 1 87 ? -10.487 1.570 2.309 1.00 95.62 87 PHE A C 1
ATOM 724 O O . PHE A 1 87 ? -9.770 2.030 3.204 1.00 95.62 87 PHE A O 1
ATOM 731 N N . PHE A 1 88 ? -11.740 1.999 2.119 1.00 95.06 88 PHE A N 1
ATOM 732 C CA . PHE A 1 88 ? -12.296 3.111 2.892 1.00 95.06 88 PHE A CA 1
ATOM 733 C C . PHE A 1 88 ? -12.353 2.817 4.393 1.00 95.06 88 PHE A C 1
ATOM 735 O O . PHE A 1 88 ? -12.058 3.710 5.187 1.00 95.06 88 PHE A O 1
ATOM 742 N N . LYS A 1 89 ? -12.634 1.570 4.800 1.00 94.56 89 LYS A N 1
ATOM 743 C CA . LYS A 1 89 ? -12.575 1.156 6.214 1.00 94.56 89 LYS A CA 1
ATOM 744 C C . LYS A 1 89 ? -11.172 1.308 6.801 1.00 94.56 89 LYS A C 1
ATOM 746 O O . LYS A 1 89 ? -11.032 1.811 7.913 1.00 94.56 89 LYS A O 1
ATOM 751 N N . VAL A 1 90 ? -10.134 0.903 6.063 1.00 93.44 90 VAL A N 1
ATOM 752 C CA . VAL A 1 90 ? -8.734 1.048 6.505 1.00 93.44 90 VAL A CA 1
ATOM 753 C C . VAL A 1 90 ? -8.357 2.519 6.633 1.00 93.44 90 VAL A C 1
ATOM 755 O O . VAL A 1 90 ? -7.827 2.931 7.666 1.00 93.44 90 VAL A O 1
ATOM 758 N N . LYS A 1 91 ? -8.672 3.325 5.616 1.00 91.94 91 LYS A N 1
ATOM 759 C CA . LYS A 1 91 ? -8.385 4.759 5.632 1.00 91.94 91 LYS A CA 1
ATOM 760 C C . LYS A 1 91 ? -9.100 5.462 6.792 1.00 91.94 91 LYS A C 1
ATOM 762 O O . LYS A 1 91 ? -8.470 6.203 7.540 1.00 91.94 91 LYS A O 1
ATOM 767 N N . GLN A 1 92 ? -10.392 5.188 6.984 1.00 91.44 92 GLN A N 1
ATOM 768 C CA . GLN A 1 92 ? -11.194 5.780 8.057 1.00 91.44 92 GLN A CA 1
ATOM 769 C C . GLN A 1 92 ? -10.687 5.390 9.452 1.00 91.44 92 GLN A C 1
ATOM 771 O O . GLN A 1 92 ? -10.680 6.230 10.353 1.00 91.44 92 GLN A O 1
ATOM 776 N N . ALA A 1 93 ? -10.247 4.141 9.643 1.00 90.69 93 ALA A N 1
ATOM 777 C CA . ALA A 1 93 ? -9.663 3.705 10.910 1.00 90.69 93 ALA A CA 1
ATOM 778 C C . ALA A 1 93 ? -8.435 4.553 11.277 1.00 90.69 93 ALA A C 1
ATOM 780 O O . ALA A 1 93 ? -8.310 4.992 12.418 1.00 90.69 93 ALA A O 1
ATOM 781 N N . TRP A 1 94 ? -7.576 4.856 10.302 1.00 89.81 94 TRP A N 1
ATOM 782 C CA . TRP A 1 94 ? -6.406 5.708 10.509 1.00 89.81 94 TRP A CA 1
ATOM 783 C C . TRP A 1 94 ? -6.741 7.191 10.692 1.00 89.81 94 TRP A C 1
ATOM 785 O O . TRP A 1 94 ? -6.158 7.838 11.566 1.00 89.81 94 TRP A O 1
ATOM 795 N N . ASP A 1 95 ? -7.713 7.709 9.937 1.00 83.25 95 ASP A N 1
ATOM 796 C CA . ASP A 1 95 ? -8.214 9.081 10.094 1.00 83.25 95 ASP A CA 1
ATOM 797 C C . ASP A 1 95 ? -8.848 9.300 11.487 1.00 83.25 95 ASP A C 1
ATOM 799 O O . ASP A 1 95 ? -8.837 10.410 12.007 1.00 83.25 95 ASP A O 1
ATOM 803 N N . SER A 1 96 ? -9.381 8.244 12.114 1.00 80.44 96 SER A N 1
ATOM 804 C CA . SER A 1 96 ? -9.986 8.312 13.456 1.00 80.44 96 SER A CA 1
ATOM 805 C C . SER A 1 96 ? -8.955 8.299 14.592 1.00 80.44 96 SER A C 1
ATOM 807 O O . SER A 1 96 ? -9.241 8.779 15.687 1.00 80.44 96 SER A O 1
ATOM 809 N N . ILE A 1 97 ? -7.772 7.724 14.353 1.00 77.50 97 ILE A N 1
ATOM 810 C CA . ILE A 1 97 ? -6.679 7.614 15.338 1.00 77.50 97 ILE A CA 1
ATOM 811 C C . ILE A 1 97 ? -5.773 8.848 15.289 1.00 77.50 97 ILE A C 1
ATOM 813 O O . ILE A 1 97 ? -5.198 9.238 16.304 1.00 77.50 97 ILE A O 1
ATOM 817 N N . THR A 1 98 ? -5.650 9.460 14.112 1.00 59.53 98 THR A N 1
ATOM 818 C CA . THR A 1 98 ? -4.782 10.611 13.873 1.00 59.53 98 THR A CA 1
ATOM 819 C C . THR A 1 98 ? -5.651 11.868 13.805 1.00 59.53 98 THR A C 1
ATOM 821 O O . THR A 1 98 ? -6.197 12.156 12.738 1.00 59.53 98 THR A O 1
ATOM 824 N N . PRO A 1 99 ? -5.854 12.611 14.910 1.00 53.22 99 PRO A N 1
ATOM 825 C CA . PRO A 1 99 ? -6.539 13.892 14.819 1.00 53.22 99 PRO A CA 1
ATOM 826 C C . PRO A 1 99 ? -5.738 14.809 13.886 1.00 53.22 99 PRO A C 1
ATOM 828 O O . PRO A 1 99 ? -4.512 14.882 13.987 1.00 53.22 99 PRO A O 1
ATOM 831 N N . ARG A 1 100 ? -6.448 15.429 12.940 1.00 52.38 100 ARG A N 1
ATOM 832 C CA . ARG A 1 100 ? -5.893 16.415 12.004 1.00 52.38 100 ARG A CA 1
ATOM 833 C C . ARG A 1 100 ? -5.317 17.625 12.725 1.00 52.38 100 ARG A C 1
ATOM 835 O O . ARG A 1 100 ? -5.934 18.047 13.728 1.00 52.38 100 ARG A O 1
#

pLDDT: mean 85.28, std 12.92, range [52.38, 97.06]

Foldseek 3Di:
DDDQDPAKDWWKWWAAPVQAIDTHRDFDDPDVPCPVGHTPDIATFIWQADDDPQFGTWTAHPVVQWIFTQGPNRGGPPDIHHDDPVNVVSVVVRCVVDPD

Organism: Bacillus thuringiensis subsp. jegathesan (NCBI:txid56955)

Radius of gyration: 13.68 Å; chains: 1; bounding box: 40×29×31 Å